Protein AF-A0A0B1SIH9-F1 (afdb_monomer)

pLDDT: mean 76.8, std 14.64, range [35.59, 90.0]

Organism: Oesophagostomum dentatum (NCBI:txid61180)

Foldseek 3Di:
DDDQKDKPPPDDDADPVGDKDKIWIDGPAQQKDKDADDDPDVPRADWPPRIDIDHGPDVDDDDTDIIID

Solvent-accessible surface area (backbone atoms only — not comparable to full-atom values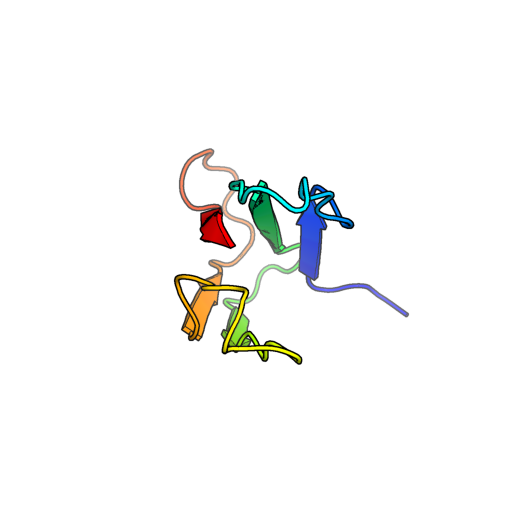): 4427 Å² total; per-residue (Å²): 134,86,74,54,65,46,54,45,61,83,69,78,87,69,59,95,89,64,64,76,40,71,31,33,50,42,52,74,34,84,55,70,40,77,52,72,66,81,74,96,52,71,90,86,40,60,66,37,70,46,63,54,72,42,60,31,62,64,96,64,97,77,68,65,56,62,30,39,55

Radius of gyration: 13.15 Å; Cα contacts (8 Å, |Δi|>4): 110; chains: 1; bounding box: 33×20×35 Å

Nearest PDB structures (foldseek):
  1m1s-assembly1_A  TM=9.618E-01  e=7.240E-05  Caenorhabditis elegans
  2cri-assemb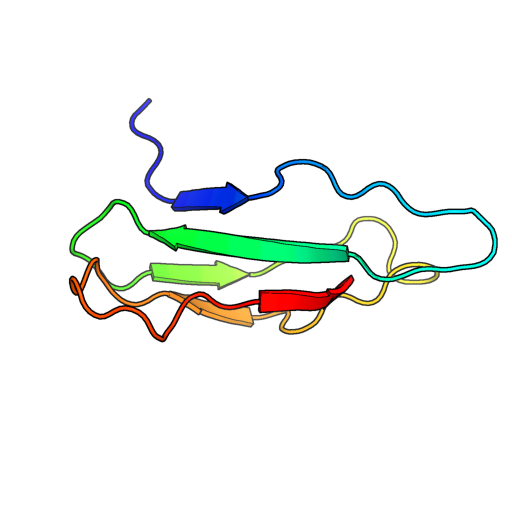ly1_A  TM=7.691E-01  e=1.286E-01  Mus musculus
  1wic-assembly1_A  TM=7.213E-01  e=3.346E-01  Mus musculus
  3dsn-assembly1_A  TM=8.141E-01  e=9.211E-01  Yersinia pestis
  3dos-assembly1_A  TM=8.128E-01  e=1.366E+00  Yersinia pestis

Sequence (69 aa):
MSQSLNVEPPIGNFPATGGNATHNIISLVDTRMAFKVKSSNNDHYRVRPVYGFVEAKVSTLRSSPNFVC

Mean predicted aligned error: 7.78 Å

InterPro domains:
  IPR000535 Major sperm protein (MSP) domain [PF00635] (5-58)
  IPR000535 Major sperm protein (MSP) domain [PS50202] (4-69)
  IPR008962 PapD-like superfamily [SSF49354] (3-57)
  IPR013783 Immunoglobulin-like fold [G3DSA:2.60.40.10] (1-61)
  IPR051774 Sperm-specific class P [PTHR22947] (3-59)

Structure (mmCIF, N/CA/C/O backbone):
data_AF-A0A0B1SIH9-F1
#
_entry.id   AF-A0A0B1SIH9-F1
#
loop_
_atom_site.group_PDB
_atom_site.id
_atom_site.type_symbol
_atom_site.label_atom_id
_atom_site.label_alt_id
_atom_site.label_comp_id
_atom_site.label_asym_id
_atom_site.label_entity_id
_atom_site.label_seq_id
_atom_site.pdbx_PDB_ins_code
_atom_site.Cartn_x
_atom_site.Cartn_y
_atom_site.Cartn_z
_atom_site.occupancy
_atom_site.B_iso_or_equiv
_atom_site.auth_seq_id
_atom_site.auth_comp_id
_atom_site.auth_asym_id
_atom_site.auth_atom_id
_atom_site.pdbx_PDB_model_num
ATOM 1 N N . MET A 1 1 ? -14.389 9.721 3.859 1.00 44.38 1 MET A N 1
ATOM 2 C CA . MET A 1 1 ? -13.812 8.362 3.904 1.00 44.38 1 MET A CA 1
ATOM 3 C C . MET A 1 1 ? -12.744 8.360 4.984 1.00 4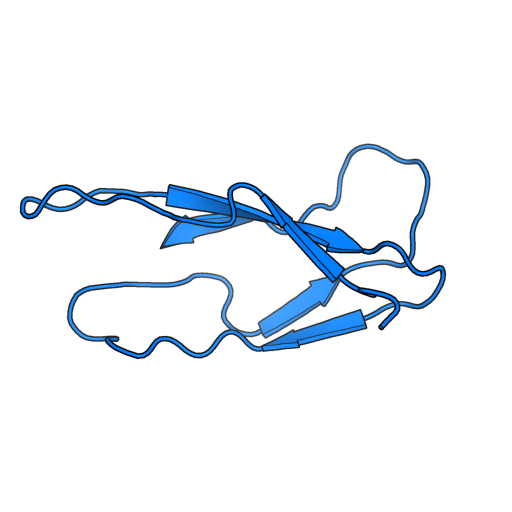4.38 1 MET A C 1
ATOM 5 O O . MET A 1 1 ? -11.730 9.017 4.803 1.00 44.38 1 MET A O 1
ATOM 9 N N . SER A 1 2 ? -13.001 7.753 6.142 1.00 56.78 2 SER A N 1
ATOM 10 C CA . SER A 1 2 ? -12.007 7.656 7.217 1.00 56.78 2 SER A CA 1
ATOM 11 C C . SER A 1 2 ? -11.009 6.557 6.862 1.00 56.78 2 SER A C 1
ATOM 13 O O . SER A 1 2 ? -11.368 5.380 6.835 1.00 56.78 2 SER A O 1
ATOM 15 N N . GLN A 1 3 ? -9.779 6.936 6.536 1.00 67.50 3 GLN A N 1
ATOM 16 C CA . GLN A 1 3 ? -8.715 5.987 6.242 1.00 67.50 3 GLN A CA 1
ATOM 17 C C . GLN A 1 3 ? -8.291 5.285 7.538 1.00 67.50 3 GLN A C 1
ATOM 19 O O . GLN A 1 3 ? -7.801 5.923 8.463 1.00 67.50 3 GLN A O 1
ATOM 24 N N . SER A 1 4 ? -8.525 3.976 7.626 1.00 77.38 4 SER A N 1
ATOM 25 C CA . SER A 1 4 ? -8.237 3.179 8.826 1.00 77.38 4 SER A CA 1
ATOM 26 C C . SER A 1 4 ? -6.769 2.750 8.934 1.00 77.38 4 SER A C 1
ATOM 28 O O . SER A 1 4 ? -6.284 2.487 10.034 1.00 77.38 4 SER A O 1
ATOM 30 N N . LEU A 1 5 ? -6.066 2.684 7.799 1.00 78.62 5 LEU A N 1
ATOM 31 C CA . LEU A 1 5 ? -4.664 2.284 7.675 1.00 78.62 5 LEU A CA 1
ATOM 32 C C . LEU A 1 5 ? -3.936 3.238 6.721 1.00 78.62 5 LEU A C 1
ATOM 34 O O . LEU A 1 5 ? -4.436 3.528 5.632 1.00 78.62 5 LEU A O 1
ATOM 38 N N . ASN A 1 6 ? -2.752 3.699 7.110 1.00 84.38 6 ASN A N 1
ATOM 39 C CA . ASN A 1 6 ? -1.862 4.496 6.270 1.00 84.38 6 ASN A CA 1
ATOM 40 C C . ASN A 1 6 ? -0.608 3.694 5.898 1.00 84.38 6 ASN A C 1
ATOM 42 O O . ASN A 1 6 ? -0.194 2.836 6.671 1.00 84.38 6 ASN A O 1
ATOM 46 N N . VAL A 1 7 ? -0.008 3.966 4.737 1.00 84.19 7 VAL A N 1
ATOM 47 C CA . VAL A 1 7 ? 1.245 3.330 4.298 1.00 84.19 7 VAL A CA 1
ATOM 48 C C . VAL A 1 7 ? 2.269 4.408 3.961 1.00 84.19 7 VAL A C 1
ATOM 50 O O . VAL A 1 7 ? 2.009 5.233 3.087 1.00 84.19 7 VAL A O 1
ATOM 53 N N . GLU A 1 8 ? 3.427 4.399 4.624 1.00 82.94 8 GLU A N 1
ATOM 54 C CA . GLU A 1 8 ? 4.510 5.361 4.385 1.00 82.94 8 GLU A CA 1
ATOM 55 C C . GLU A 1 8 ? 5.859 4.690 4.083 1.00 82.94 8 GLU A C 1
ATOM 57 O O . GLU A 1 8 ? 6.294 3.840 4.858 1.00 82.94 8 GLU A O 1
ATOM 62 N N . PRO A 1 9 ? 6.565 5.085 3.006 1.00 86.25 9 PRO A N 1
ATOM 63 C CA . PRO A 1 9 ? 6.107 5.983 1.943 1.00 86.25 9 PRO A CA 1
ATOM 64 C C . PRO A 1 9 ? 4.963 5.346 1.126 1.00 86.25 9 PRO A C 1
ATOM 66 O O . PRO A 1 9 ? 4.918 4.125 1.003 1.00 86.25 9 PRO A O 1
ATOM 69 N N . PRO A 1 10 ? 4.035 6.124 0.538 1.00 83.69 10 PRO A N 1
ATOM 70 C CA . PRO A 1 10 ? 2.934 5.565 -0.256 1.00 83.69 10 PRO A CA 1
ATOM 71 C C . PRO A 1 10 ? 3.388 5.034 -1.624 1.00 83.69 10 PRO A C 1
ATOM 73 O O . PRO A 1 10 ? 2.672 4.267 -2.263 1.00 83.69 10 PRO A O 1
ATOM 76 N N . ILE A 1 11 ? 4.571 5.449 -2.086 1.00 86.00 11 ILE A N 1
ATOM 77 C CA . ILE A 1 11 ? 5.148 5.074 -3.378 1.00 86.00 11 ILE A CA 1
ATOM 78 C C . ILE A 1 11 ? 6.561 4.547 -3.137 1.00 86.00 11 ILE A C 1
ATOM 80 O O . ILE A 1 11 ? 7.363 5.197 -2.468 1.00 86.00 11 ILE A O 1
ATOM 84 N N . GLY A 1 12 ? 6.862 3.370 -3.684 1.00 84.50 12 GLY A N 1
ATOM 85 C CA . GLY A 1 12 ? 8.210 2.806 -3.723 1.00 84.50 12 GLY A CA 1
ATOM 86 C C . GLY A 1 12 ? 8.790 3.010 -5.115 1.00 84.50 12 GLY A C 1
ATOM 87 O O . GLY A 1 12 ? 8.196 2.555 -6.091 1.00 84.50 12 GLY A O 1
ATOM 88 N N . ASN A 1 13 ? 9.913 3.718 -5.221 1.00 84.88 13 ASN A N 1
ATOM 89 C CA . ASN A 1 13 ? 10.609 3.893 -6.492 1.00 84.88 13 ASN A CA 1
ATOM 90 C C . ASN A 1 13 ? 11.806 2.940 -6.549 1.00 84.88 13 ASN A C 1
ATOM 92 O O . ASN A 1 13 ? 12.628 2.934 -5.632 1.00 84.88 13 ASN A O 1
ATOM 96 N N . PHE A 1 14 ? 11.901 2.147 -7.615 1.00 83.69 14 PHE A N 1
ATOM 97 C CA . PHE A 1 14 ? 12.908 1.096 -7.752 1.00 83.69 14 PHE A CA 1
ATOM 98 C C . PHE A 1 14 ? 13.712 1.301 -9.037 1.00 83.69 14 PHE A C 1
ATOM 100 O O . PHE A 1 14 ? 13.115 1.499 -10.098 1.00 83.69 14 PHE A O 1
ATOM 107 N N . PRO A 1 15 ? 15.052 1.227 -8.985 1.00 84.25 15 PRO A N 1
ATOM 108 C CA . PRO A 1 15 ? 15.863 1.214 -10.193 1.00 84.25 15 PRO A CA 1
ATOM 109 C C . PRO A 1 15 ? 15.675 -0.110 -10.951 1.00 84.25 15 PRO A C 1
ATOM 111 O O . PRO A 1 15 ? 15.479 -1.166 -10.348 1.00 84.25 15 PRO A O 1
ATOM 114 N N . ALA A 1 16 ? 15.793 -0.070 -12.281 1.00 82.00 16 ALA A N 1
ATOM 115 C CA . ALA A 1 16 ? 15.613 -1.246 -13.143 1.00 82.00 16 ALA A CA 1
ATOM 116 C C . ALA A 1 16 ? 16.641 -2.368 -12.888 1.00 82.00 16 ALA A C 1
ATOM 118 O O . ALA A 1 16 ? 16.394 -3.522 -13.218 1.00 82.00 16 ALA A O 1
ATOM 119 N N . THR A 1 17 ? 17.781 -2.042 -12.274 1.00 84.50 17 THR A N 1
ATOM 120 C CA . THR A 1 17 ? 18.819 -2.997 -11.856 1.00 84.50 17 THR A CA 1
ATOM 121 C C . THR A 1 17 ? 18.463 -3.782 -10.590 1.00 84.50 17 THR A C 1
ATOM 123 O O . THR A 1 17 ? 19.211 -4.678 -10.207 1.00 84.50 17 THR A O 1
ATOM 126 N N . GLY A 1 18 ? 17.347 -3.452 -9.935 1.00 79.88 18 GLY A N 1
ATOM 127 C CA . GLY A 1 18 ? 16.926 -4.033 -8.663 1.00 79.88 18 GLY A CA 1
ATOM 128 C C . GLY A 1 18 ? 17.221 -3.119 -7.472 1.00 79.88 18 GLY A C 1
ATOM 129 O O . GLY A 1 18 ? 18.204 -2.377 -7.452 1.00 79.88 18 GLY A O 1
ATOM 130 N N . GLY A 1 19 ? 16.344 -3.168 -6.471 1.00 83.00 19 GLY A N 1
ATOM 131 C CA . GLY A 1 19 ? 16.419 -2.365 -5.254 1.00 83.00 19 GLY A CA 1
ATOM 132 C C . GLY A 1 19 ? 15.487 -2.908 -4.175 1.00 83.00 19 GLY A C 1
ATOM 133 O O . GLY A 1 19 ? 14.834 -3.925 -4.376 1.00 83.00 19 GLY A O 1
ATOM 134 N N . ASN A 1 20 ? 15.436 -2.221 -3.039 1.00 83.31 20 ASN A N 1
ATOM 135 C CA . ASN A 1 20 ? 14.557 -2.533 -1.917 1.00 83.31 20 ASN A CA 1
ATOM 136 C C . ASN A 1 20 ? 13.870 -1.237 -1.486 1.00 83.31 20 ASN A C 1
ATOM 138 O O . ASN A 1 20 ? 14.532 -0.203 -1.370 1.00 83.31 20 ASN A O 1
ATOM 142 N N . ALA A 1 21 ? 12.566 -1.297 -1.238 1.00 83.31 21 ALA A N 1
ATOM 143 C CA . ALA A 1 21 ? 11.839 -0.230 -0.573 1.00 83.31 21 ALA A CA 1
ATOM 144 C C . ALA A 1 21 ? 11.159 -0.797 0.665 1.00 83.31 21 ALA A C 1
ATOM 146 O O . ALA A 1 21 ? 10.531 -1.856 0.614 1.00 83.31 21 ALA A O 1
ATOM 147 N N . THR A 1 22 ? 11.291 -0.069 1.771 1.00 83.88 22 THR A N 1
ATOM 148 C CA . THR A 1 22 ? 10.608 -0.397 3.016 1.00 83.88 22 THR A CA 1
ATOM 149 C C . THR A 1 22 ? 9.388 0.491 3.182 1.00 83.88 22 THR A C 1
ATOM 151 O O . THR A 1 22 ? 9.523 1.712 3.216 1.00 83.88 22 THR A O 1
ATOM 154 N N . HIS A 1 23 ? 8.216 -0.127 3.307 1.00 83.12 23 HIS A N 1
ATOM 155 C CA . HIS A 1 23 ? 6.952 0.556 3.562 1.00 83.12 23 HIS A CA 1
ATOM 156 C C . HIS A 1 23 ? 6.436 0.216 4.951 1.00 83.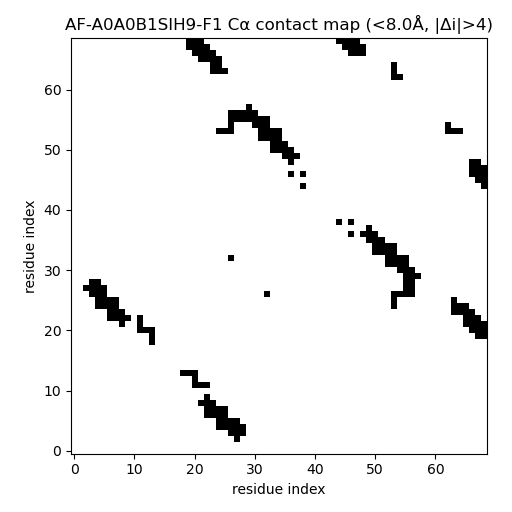12 23 HIS A C 1
ATOM 158 O O . HIS A 1 23 ? 6.442 -0.945 5.358 1.00 83.12 23 HIS A O 1
ATOM 164 N N . ASN A 1 24 ? 5.957 1.227 5.658 1.00 83.62 24 ASN A N 1
ATOM 165 C CA . ASN A 1 24 ? 5.407 1.105 6.989 1.00 83.62 24 ASN A CA 1
ATOM 166 C C . ASN A 1 24 ? 3.880 1.215 6.948 1.00 83.62 24 ASN A C 1
ATOM 168 O O . ASN A 1 24 ? 3.360 2.237 6.507 1.00 83.62 24 ASN A O 1
ATOM 172 N N . ILE A 1 25 ? 3.168 0.198 7.444 1.00 83.19 25 ILE A N 1
ATOM 173 C CA . ILE A 1 25 ? 1.714 0.272 7.635 1.00 83.19 25 ILE A CA 1
ATOM 174 C C . ILE A 1 25 ? 1.390 0.765 9.047 1.00 83.19 25 ILE A C 1
ATOM 176 O O . ILE A 1 25 ? 1.704 0.118 10.043 1.00 83.19 25 ILE A O 1
ATOM 180 N N . ILE A 1 26 ? 0.688 1.890 9.121 1.00 82.62 26 ILE A N 1
ATOM 181 C CA . ILE A 1 26 ? 0.286 2.559 10.355 1.00 82.62 26 ILE A CA 1
ATOM 182 C C . ILE A 1 26 ? -1.223 2.382 10.534 1.00 82.62 26 ILE A C 1
ATOM 184 O O . ILE A 1 26 ? -2.011 2.830 9.701 1.00 82.62 26 ILE A O 1
ATOM 188 N N . SER A 1 27 ? -1.637 1.748 11.632 1.00 82.38 27 SER A N 1
ATOM 189 C CA . SER A 1 27 ? -3.047 1.702 12.034 1.00 82.38 27 SER A CA 1
ATOM 190 C C . SER A 1 27 ? -3.457 3.004 12.715 1.00 82.38 27 SER A C 1
ATOM 192 O O . SER A 1 27 ? -2.783 3.479 13.629 1.00 82.38 27 SER A O 1
ATOM 194 N N . LEU A 1 28 ? -4.575 3.581 12.273 1.00 80.81 28 LEU A N 1
ATOM 195 C CA . LEU A 1 28 ? -5.178 4.776 12.876 1.00 80.81 28 LEU A CA 1
ATOM 196 C C . LEU A 1 28 ? -6.374 4.435 13.773 1.00 80.81 28 LEU A C 1
ATOM 198 O O . LEU A 1 28 ? -7.007 5.338 14.314 1.00 80.81 28 LEU A O 1
ATOM 202 N N . VAL A 1 29 ? -6.675 3.145 13.924 1.00 80.25 29 VAL A N 1
ATOM 203 C CA . VAL A 1 29 ? -7.836 2.630 14.650 1.00 80.25 29 VAL A CA 1
ATOM 204 C C . VAL A 1 29 ? -7.414 1.839 15.888 1.00 80.25 29 VAL A C 1
ATOM 206 O O . VAL A 1 29 ? -6.368 1.183 15.910 1.00 80.25 29 VAL A O 1
ATOM 209 N N . ASP A 1 30 ? -8.272 1.846 16.905 1.00 79.50 30 ASP A N 1
ATOM 210 C CA . ASP A 1 30 ? -8.063 1.136 18.177 1.00 79.50 30 ASP A CA 1
ATOM 211 C C . ASP A 1 30 ? -8.441 -0.355 18.101 1.00 79.50 30 ASP A C 1
ATOM 213 O O . ASP A 1 30 ? -8.561 -1.051 19.107 1.00 79.50 30 ASP A O 1
ATOM 217 N N . THR A 1 31 ? -8.612 -0.876 16.886 1.00 82.00 31 THR A N 1
ATOM 218 C CA . THR A 1 31 ? -8.916 -2.280 16.609 1.00 82.00 31 THR A CA 1
ATOM 219 C C . THR A 1 31 ? -7.748 -2.945 15.893 1.00 82.00 31 THR A C 1
ATOM 221 O O . THR A 1 31 ? -7.194 -2.378 14.951 1.00 82.00 31 THR A O 1
ATOM 224 N N . ARG A 1 32 ? -7.407 -4.177 16.288 1.00 83.25 32 ARG A N 1
ATOM 225 C CA . ARG A 1 32 ? -6.412 -4.991 15.578 1.00 83.25 32 ARG A CA 1
ATOM 226 C C . ARG A 1 32 ? -6.897 -5.273 14.157 1.00 83.25 32 ARG A C 1
ATOM 228 O O . ARG A 1 32 ? -7.988 -5.806 13.971 1.00 83.25 32 ARG A O 1
ATOM 235 N N . MET A 1 33 ? -6.063 -4.962 13.173 1.00 85.25 33 MET A N 1
ATOM 236 C CA . MET A 1 33 ? -6.369 -5.150 11.756 1.00 85.25 33 MET A CA 1
ATOM 237 C C . MET A 1 33 ? -5.529 -6.283 11.171 1.00 85.25 33 MET A C 1
ATOM 239 O O . MET A 1 33 ? -4.379 -6.480 11.554 1.00 85.25 33 MET A O 1
ATOM 243 N N . ALA A 1 34 ? -6.090 -7.030 10.225 1.00 87.00 34 ALA A N 1
ATOM 244 C CA . ALA A 1 34 ? -5.340 -7.973 9.401 1.00 87.00 34 ALA A CA 1
ATOM 245 C C . ALA A 1 34 ? -5.090 -7.352 8.023 1.00 87.00 34 ALA A C 1
ATOM 247 O O . ALA A 1 34 ? -5.973 -6.691 7.476 1.00 87.00 34 ALA A O 1
ATOM 248 N N . PHE A 1 35 ? -3.911 -7.582 7.449 1.00 86.69 35 PHE A N 1
ATOM 249 C CA . PHE A 1 35 ? -3.593 -7.146 6.091 1.00 86.69 35 PHE A CA 1
ATOM 250 C C . PHE A 1 35 ? -3.262 -8.339 5.194 1.00 86.69 35 PHE A C 1
ATOM 252 O O . PHE A 1 35 ? -2.738 -9.364 5.638 1.00 86.69 35 PHE A O 1
ATOM 259 N N . LYS A 1 36 ? -3.528 -8.165 3.897 1.00 89.25 36 LYS A N 1
ATOM 260 C CA . LYS A 1 36 ? -3.043 -9.035 2.827 1.00 89.25 36 LYS A CA 1
ATOM 261 C C . LYS A 1 36 ? -2.531 -8.168 1.686 1.00 89.25 36 LYS A C 1
ATOM 263 O O . LYS A 1 36 ? -3.309 -7.431 1.084 1.00 89.25 36 LYS A O 1
ATOM 268 N N . VAL A 1 37 ? -1.250 -8.290 1.371 1.00 88.88 37 VAL A N 1
ATOM 269 C CA . VAL A 1 37 ? -0.645 -7.611 0.228 1.00 88.88 37 VAL A CA 1
ATOM 270 C C . VAL A 1 37 ? -0.859 -8.452 -1.022 1.00 88.88 37 VAL A C 1
ATOM 272 O O . VAL A 1 37 ? -0.683 -9.670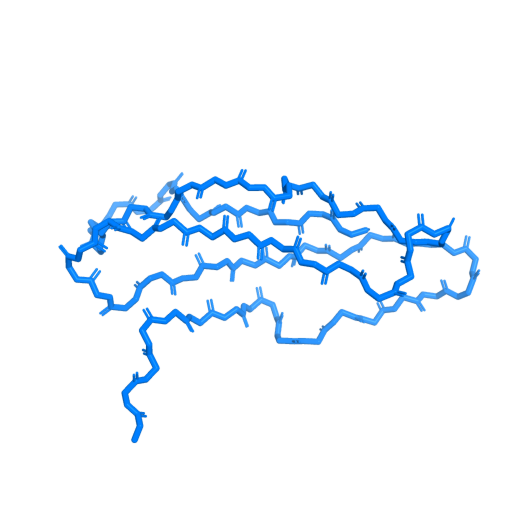 -1.016 1.00 88.88 37 VAL A O 1
ATOM 275 N N . LYS A 1 38 ? -1.276 -7.798 -2.102 1.00 88.38 38 LYS A N 1
ATOM 276 C CA . LYS A 1 38 ? -1.340 -8.389 -3.435 1.00 88.38 38 LYS A CA 1
ATOM 277 C C . LYS A 1 38 ? -0.411 -7.585 -4.325 1.00 88.38 38 LYS A C 1
ATOM 279 O O . LYS A 1 38 ? -0.614 -6.386 -4.488 1.00 88.38 38 LYS A O 1
ATOM 284 N N . SER A 1 39 ? 0.582 -8.253 -4.883 1.00 86.19 39 SER A N 1
ATOM 285 C CA . SER A 1 39 ? 1.477 -7.662 -5.866 1.00 86.19 39 SER A CA 1
ATOM 286 C C . SER A 1 39 ? 0.927 -7.921 -7.267 1.00 86.19 39 SER A C 1
ATOM 288 O O . SER A 1 39 ? 0.383 -8.991 -7.540 1.00 86.19 39 SER A O 1
ATOM 290 N N . SER A 1 40 ? 1.014 -6.919 -8.139 1.00 90.00 40 SER A N 1
ATOM 291 C CA . SER A 1 40 ? 0.596 -7.018 -9.545 1.00 90.00 40 SER A CA 1
ATOM 292 C C . SER A 1 40 ? 1.641 -7.711 -10.420 1.00 90.00 40 SER A C 1
ATOM 294 O O . SER A 1 40 ? 1.295 -8.274 -11.452 1.00 90.00 40 SER A O 1
ATOM 296 N N . ASN A 1 41 ? 2.907 -7.685 -10.003 1.00 86.69 41 ASN A N 1
ATOM 297 C CA . ASN A 1 41 ? 4.018 -8.355 -10.661 1.00 86.69 41 ASN A CA 1
ATOM 298 C C . ASN A 1 41 ? 4.854 -9.0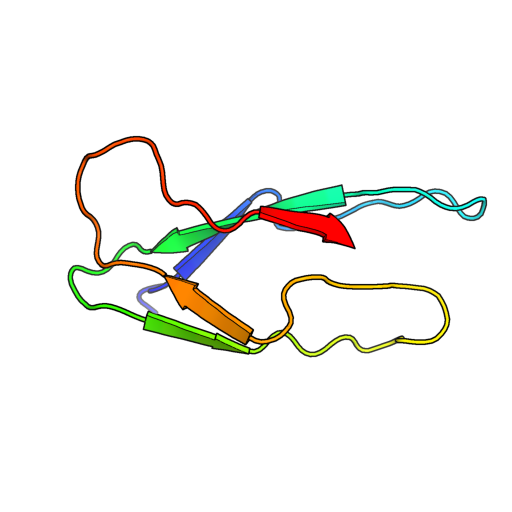75 -9.595 1.00 86.69 41 ASN A C 1
ATOM 300 O O . ASN A 1 41 ? 5.548 -8.431 -8.810 1.00 86.69 41 ASN A O 1
ATOM 304 N N . ASN A 1 42 ? 4.761 -10.404 -9.573 1.00 85.81 42 ASN A N 1
ATOM 305 C CA . ASN A 1 42 ? 5.511 -11.255 -8.645 1.00 85.81 42 ASN A CA 1
ATOM 306 C C . ASN A 1 42 ? 6.828 -11.771 -9.241 1.00 85.81 42 ASN A C 1
ATOM 308 O O . ASN A 1 42 ? 7.618 -12.366 -8.510 1.00 85.81 42 ASN A O 1
ATOM 312 N N . ASP A 1 43 ? 7.053 -11.563 -10.540 1.00 87.19 43 ASP A N 1
ATOM 313 C CA . ASP A 1 43 ? 8.261 -12.021 -11.226 1.00 87.19 43 ASP A CA 1
ATOM 314 C C . ASP A 1 43 ? 9.438 -11.092 -10.914 1.00 87.19 43 ASP A C 1
ATOM 316 O O . ASP A 1 43 ? 10.566 -11.550 -10.745 1.00 87.19 43 ASP A O 1
ATOM 320 N N . HIS A 1 44 ? 9.174 -9.784 -10.798 1.00 83.88 44 HIS A N 1
ATOM 321 C CA . HIS A 1 44 ? 10.205 -8.766 -10.559 1.00 83.88 44 HIS A CA 1
ATOM 322 C C . HIS A 1 44 ? 10.206 -8.185 -9.139 1.00 83.88 44 HIS A C 1
ATOM 324 O O . HIS A 1 44 ? 11.226 -7.644 -8.720 1.00 83.88 44 HIS A O 1
ATOM 330 N N . TYR A 1 45 ? 9.102 -8.290 -8.391 1.00 86.19 45 TYR A N 1
ATOM 331 C CA . TYR A 1 45 ? 8.993 -7.734 -7.037 1.00 86.19 45 TYR A CA 1
ATOM 332 C C . TYR A 1 45 ? 8.682 -8.815 -6.017 1.00 86.19 45 TYR A C 1
ATOM 334 O O . TYR A 1 45 ? 7.840 -9.689 -6.252 1.00 86.19 45 TYR A O 1
ATOM 342 N N . ARG A 1 46 ? 9.320 -8.734 -4.845 1.00 86.19 46 ARG A N 1
ATOM 343 C CA . ARG A 1 46 ? 9.147 -9.740 -3.800 1.00 86.19 46 ARG A CA 1
ATOM 344 C C . ARG A 1 46 ? 8.762 -9.100 -2.483 1.00 86.19 46 ARG A C 1
ATOM 346 O O . ARG A 1 46 ? 9.596 -8.840 -1.629 1.00 86.19 46 ARG A O 1
ATOM 353 N N . VAL A 1 47 ? 7.456 -9.000 -2.270 1.00 86.25 47 VAL A N 1
ATOM 354 C CA . VAL A 1 47 ? 6.919 -8.434 -1.035 1.00 86.25 47 VAL A CA 1
ATOM 355 C C . VAL A 1 47 ? 6.967 -9.433 0.117 1.00 86.25 47 VAL A C 1
ATOM 357 O O . VAL A 1 47 ? 6.489 -10.568 0.006 1.00 86.25 47 VAL A O 1
ATOM 360 N N . ARG A 1 48 ? 7.511 -8.999 1.256 1.00 84.19 48 ARG A N 1
ATOM 361 C CA . ARG A 1 48 ? 7.465 -9.735 2.524 1.00 84.19 48 ARG A CA 1
ATOM 362 C C . ARG A 1 48 ? 7.185 -8.785 3.693 1.00 84.19 48 ARG A C 1
ATOM 364 O O . ARG A 1 48 ? 7.869 -7.767 3.777 1.00 84.19 48 ARG A O 1
ATOM 371 N N . PRO A 1 49 ? 6.280 -9.137 4.626 1.00 87.19 49 PRO A N 1
ATOM 372 C CA . PRO A 1 49 ? 5.362 -10.292 4.620 1.00 87.19 49 PRO A CA 1
ATOM 373 C C . PRO A 1 49 ? 4.150 -10.094 3.681 1.00 87.19 49 PRO A C 1
ATOM 375 O O . PRO A 1 49 ? 3.749 -8.973 3.413 1.00 87.19 49 PRO A O 1
ATOM 378 N N . VAL A 1 50 ? 3.522 -11.169 3.181 1.00 88.81 50 VAL A N 1
ATOM 379 C CA . VAL A 1 50 ? 2.306 -11.065 2.326 1.00 88.81 50 VAL A CA 1
ATOM 380 C C . VAL A 1 50 ? 1.030 -10.942 3.166 1.00 88.81 50 VAL A C 1
ATOM 382 O O . VAL A 1 50 ? 0.037 -10.366 2.730 1.00 88.81 50 VAL A O 1
ATOM 385 N N . TYR A 1 51 ? 1.048 -11.473 4.384 1.00 89.00 51 TYR A N 1
ATOM 386 C CA . TYR A 1 51 ? -0.071 -11.470 5.318 1.00 89.00 51 TYR A CA 1
ATOM 387 C C . TYR A 1 51 ? 0.441 -11.273 6.739 1.00 89.00 51 TYR A C 1
ATOM 389 O O . TYR A 1 51 ? 1.544 -11.704 7.079 1.00 89.00 51 TYR A O 1
ATOM 397 N N . GLY A 1 52 ? -0.372 -10.631 7.566 1.00 87.56 52 GLY A N 1
ATOM 398 C CA . GLY A 1 52 ? -0.041 -10.376 8.957 1.00 87.56 52 GLY A CA 1
ATOM 399 C C . GLY A 1 52 ? -1.095 -9.523 9.640 1.00 87.56 52 GLY A C 1
ATOM 400 O O . GLY A 1 52 ? -2.173 -9.269 9.098 1.00 87.56 52 GLY A O 1
ATOM 401 N N . PHE A 1 53 ? -0.766 -9.089 10.849 1.00 86.44 53 PHE A N 1
ATOM 402 C CA . PHE A 1 53 ? -1.631 -8.249 11.659 1.00 86.44 53 PHE A CA 1
ATOM 403 C C . PHE A 1 53 ? -0.928 -6.934 11.975 1.00 86.44 53 PHE A C 1
ATOM 405 O O . PHE A 1 53 ? 0.275 -6.923 12.219 1.00 86.44 53 PHE A O 1
ATOM 412 N N . VAL A 1 54 ? -1.698 -5.852 11.992 1.00 84.38 54 VAL A N 1
ATOM 413 C CA . VAL A 1 54 ? -1.312 -4.569 12.575 1.00 84.38 54 VAL A CA 1
ATOM 414 C C . VAL A 1 54 ? -2.045 -4.459 13.902 1.00 84.38 54 VAL A C 1
ATOM 416 O O . VAL A 1 54 ? -3.266 -4.647 13.964 1.00 84.38 54 VAL A O 1
ATOM 419 N N . GLU A 1 55 ? -1.308 -4.215 14.977 1.00 82.44 55 GLU A N 1
ATOM 420 C CA . GLU A 1 55 ? -1.924 -3.985 16.279 1.00 82.44 55 GLU A CA 1
ATOM 421 C C . GLU A 1 55 ? -2.777 -2.709 16.258 1.00 82.44 55 GLU A C 1
ATOM 423 O O . GLU A 1 55 ? -2.573 -1.801 15.447 1.00 82.44 55 GLU A O 1
ATOM 428 N N . ALA A 1 56 ? -3.775 -2.671 17.145 1.00 76.12 56 ALA A N 1
ATOM 429 C CA . ALA A 1 56 ? -4.482 -1.438 17.466 1.00 76.12 56 ALA A CA 1
ATOM 430 C C . ALA A 1 56 ? -3.470 -0.369 17.892 1.00 76.12 56 ALA A C 1
ATOM 432 O O . ALA A 1 56 ? -2.379 -0.722 18.339 1.00 76.12 56 ALA A O 1
ATOM 433 N N . LYS A 1 57 ? -3.826 0.913 17.771 1.00 67.44 57 LYS A N 1
ATOM 434 C CA . LYS A 1 57 ? -2.964 2.052 18.113 1.00 67.44 57 LYS A CA 1
ATOM 435 C C . LYS A 1 57 ? -2.548 2.047 19.600 1.00 67.44 57 LYS A C 1
ATOM 437 O O . LYS A 1 57 ? -3.033 2.822 20.412 1.00 67.44 57 LYS A O 1
ATOM 442 N N . VAL A 1 58 ? -1.608 1.181 19.962 1.00 50.66 58 VAL A N 1
ATOM 443 C CA . VAL A 1 58 ? -0.863 1.210 21.215 1.00 50.66 58 VAL A CA 1
ATOM 444 C C . VAL A 1 58 ? 0.238 2.239 21.005 1.00 50.66 58 VAL A C 1
ATOM 446 O O . VAL A 1 58 ? 1.009 2.159 20.050 1.00 50.66 58 VAL A O 1
ATOM 449 N N . SER A 1 59 ? 0.310 3.236 21.880 1.00 44.75 59 SER A N 1
ATOM 450 C CA . SER A 1 59 ? 1.269 4.349 21.854 1.00 44.75 59 SER A CA 1
ATOM 451 C C . SER A 1 59 ? 2.732 3.930 22.100 1.00 44.75 59 SER A C 1
ATOM 453 O O . SER A 1 59 ? 3.534 4.698 22.623 1.00 44.75 59 SER A O 1
ATOM 455 N N . THR A 1 60 ? 3.122 2.713 21.726 1.00 35.59 60 THR A N 1
ATOM 456 C CA . THR A 1 60 ? 4.420 2.121 22.049 1.00 35.59 60 THR A CA 1
ATOM 457 C C . THR A 1 60 ? 5.156 1.705 20.775 1.00 35.59 60 THR A C 1
ATOM 459 O O . THR A 1 60 ? 5.126 0.552 20.376 1.00 35.59 60 THR A O 1
ATOM 462 N N . LEU A 1 61 ? 5.795 2.688 20.133 1.00 41.25 61 LEU A N 1
ATOM 463 C CA . LEU A 1 61 ? 7.082 2.703 19.399 1.00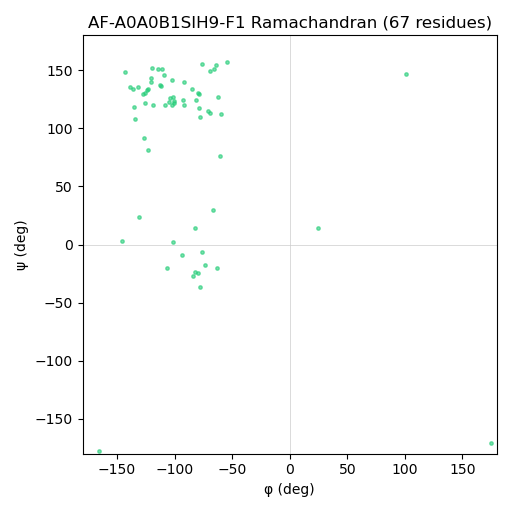 41.25 61 LEU A CA 1
ATOM 464 C C . LEU A 1 61 ? 7.717 1.430 18.756 1.00 41.25 61 LEU A C 1
ATOM 466 O O . LEU A 1 61 ? 8.900 1.506 18.427 1.00 41.25 61 LEU A O 1
ATOM 470 N N . ARG A 1 62 ? 7.061 0.271 18.553 1.00 42.28 62 ARG A N 1
ATOM 471 C CA . ARG A 1 62 ? 7.791 -0.964 18.161 1.00 42.28 62 ARG A CA 1
ATOM 472 C C . ARG A 1 62 ? 7.148 -1.986 17.212 1.00 42.28 62 ARG A C 1
ATOM 474 O O . ARG A 1 62 ? 7.819 -2.977 16.946 1.00 42.28 62 ARG A O 1
ATOM 481 N N . SER A 1 63 ? 5.953 -1.809 16.649 1.00 44.91 63 SER A N 1
ATOM 482 C CA . SER A 1 63 ? 5.340 -2.905 15.856 1.00 44.91 63 SER A CA 1
ATOM 483 C C . SER A 1 63 ? 4.796 -2.531 14.479 1.00 44.91 63 SER A C 1
ATOM 485 O O . SER A 1 63 ? 3.977 -3.251 13.919 1.00 44.91 63 SER A O 1
ATOM 487 N N . SER A 1 64 ? 5.302 -1.455 13.884 1.00 51.47 64 SER A N 1
ATOM 488 C CA . SER A 1 64 ? 5.077 -1.140 12.475 1.00 51.47 64 SER A CA 1
ATOM 489 C C . SER A 1 64 ? 5.609 -2.265 11.567 1.00 51.47 64 SER A C 1
ATOM 491 O O . SER A 1 64 ? 6.824 -2.483 11.537 1.00 51.47 64 SER A O 1
ATOM 493 N N . PRO A 1 65 ? 4.749 -3.018 10.849 1.00 56.09 65 PRO A N 1
ATOM 494 C CA . PRO A 1 65 ? 5.219 -4.059 9.950 1.00 56.09 65 PRO A CA 1
ATOM 495 C C . PRO A 1 65 ? 5.922 -3.397 8.766 1.00 56.09 65 PRO A C 1
ATOM 497 O O . PRO A 1 65 ? 5.303 -2.697 7.967 1.00 56.09 65 PRO A O 1
ATOM 500 N N . ASN A 1 66 ? 7.231 -3.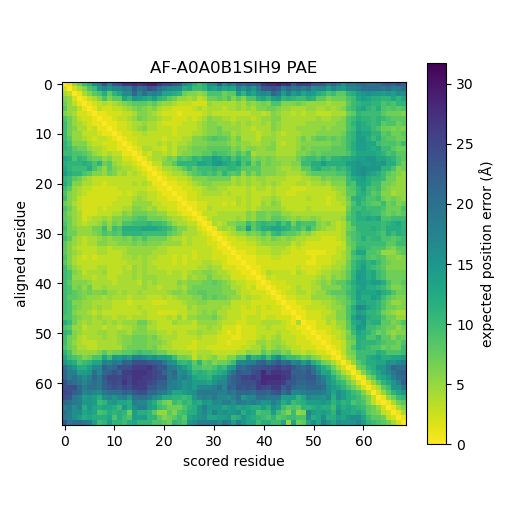614 8.689 1.00 54.16 66 ASN A N 1
ATOM 501 C CA . ASN A 1 66 ? 8.059 -3.188 7.572 1.00 54.16 66 ASN A CA 1
ATOM 502 C C . ASN A 1 66 ? 7.868 -4.174 6.419 1.00 54.16 66 ASN A C 1
ATOM 504 O O . ASN A 1 66 ? 8.196 -5.356 6.550 1.00 54.16 66 ASN A O 1
ATOM 508 N N . PHE A 1 67 ? 7.343 -3.693 5.297 1.00 55.28 67 PHE A N 1
ATOM 509 C CA . PHE A 1 67 ? 7.272 -4.463 4.061 1.00 55.28 67 PHE A CA 1
ATOM 510 C C . PHE A 1 67 ? 8.492 -4.162 3.233 1.00 55.28 67 PHE A C 1
ATOM 512 O O . PHE A 1 67 ? 8.729 -3.003 2.922 1.00 55.28 67 PHE A O 1
ATOM 519 N N . VAL A 1 68 ? 9.222 -5.204 2.867 1.00 57.00 68 VAL A N 1
ATOM 520 C CA . VAL A 1 68 ? 10.309 -5.126 1.896 1.00 57.00 68 VAL A CA 1
ATOM 521 C C . VAL A 1 68 ? 9.776 -5.637 0.567 1.00 57.00 68 VAL A C 1
ATOM 523 O O . VAL A 1 68 ? 9.260 -6.758 0.535 1.00 57.00 68 VAL A O 1
ATOM 526 N N . CYS A 1 69 ? 9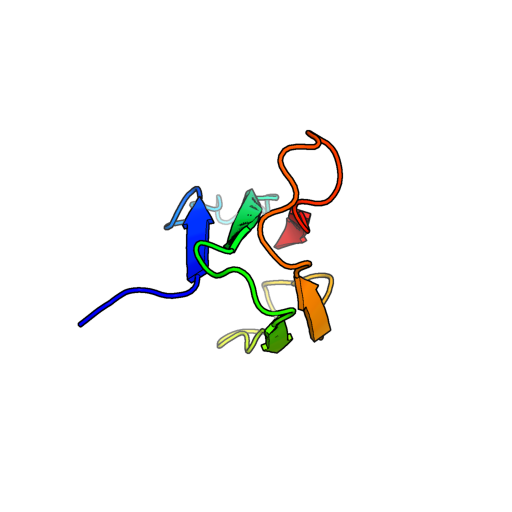.874 -4.820 -0.482 1.00 58.34 69 CYS A N 1
ATOM 527 C CA . CYS A 1 69 ? 9.542 -5.170 -1.869 1.00 58.34 69 CYS A CA 1
ATOM 528 C C . CYS A 1 69 ? 10.787 -5.544 -2.673 1.00 58.34 69 CYS A C 1
ATOM 530 O O . CYS A 1 69 ? 11.830 -4.889 -2.435 1.00 58.34 69 CYS A O 1
#

Secondary structure (DSSP, 8-state):
---SEEEESS-----TT----EEEEEE-SSS-EEEE---S-TTT---B-SEEEEPP--S-S----EEE-